Protein AF-A0A1G6S5Z5-F1 (afdb_monomer_lite)

Sequence (120 aa):
MEARAYAIGKVRRITFSSPKFFDAEGKPCATAPAPARITERYVRSFLRQAFPISQVAVMNYYGSFGECISDTVDVQFTDGRQVRLSFTADSGVGYLSPVRKDTGKEEEDVYFYHCEACKR

Organism: NCBI:txid187868

pLDDT: mean 84.61, std 12.1, range [48.59, 96.81]

Secondary structure (DSSP, 8-state):
-PPP------EEEEEES-SSEE-TTSPBPTT-PSPSS--HHHHHHHHHH-EEE-HHHHHHHS--SSS-EEPPEEEEETTS-EEEEEEBTTT-EEEEEEE-TTT-PBPS--EEEE-GGG--

Radius of gyration: 13.54 Å; chains: 1; bounding box: 34×33×37 Å

Structure (mmCIF, N/CA/C/O backbone):
data_AF-A0A1G6S5Z5-F1
#
_entry.id   AF-A0A1G6S5Z5-F1
#
loop_
_atom_site.group_PDB
_atom_site.id
_atom_site.type_symbol
_atom_site.label_atom_id
_atom_site.label_alt_id
_atom_site.label_comp_id
_atom_site.label_asym_id
_atom_site.label_entity_id
_atom_site.label_seq_id
_atom_site.pdbx_PDB_ins_code
_atom_site.Cartn_x
_atom_site.Cartn_y
_atom_site.Cartn_z
_atom_site.occupancy
_atom_site.B_iso_or_equiv
_atom_site.auth_seq_id
_atom_site.auth_comp_id
_atom_site.auth_asym_id
_atom_site.auth_atom_id
_atom_site.pdbx_PDB_model_n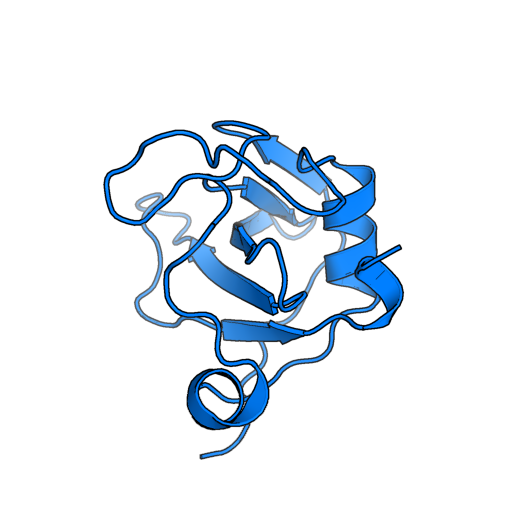um
ATOM 1 N N . MET A 1 1 ? 7.883 -19.976 -2.147 1.00 60.59 1 MET A N 1
ATOM 2 C CA . MET A 1 1 ? 7.100 -19.328 -1.075 1.00 60.59 1 MET A CA 1
ATOM 3 C C . MET A 1 1 ? 5.846 -18.755 -1.710 1.00 60.59 1 MET A C 1
ATOM 5 O O . MET A 1 1 ? 5.972 -18.031 -2.694 1.00 60.59 1 MET A O 1
ATOM 9 N N . GLU A 1 2 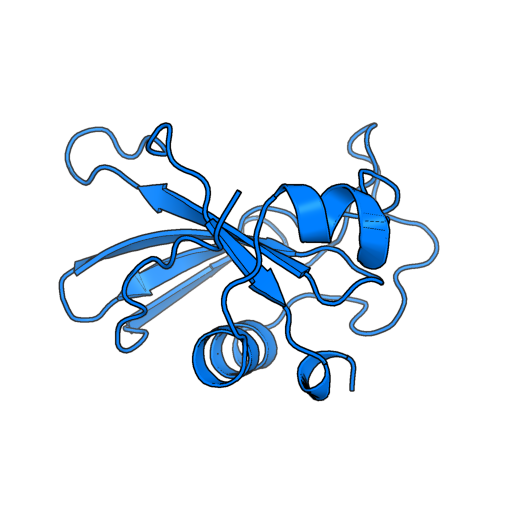? 4.670 -19.160 -1.239 1.00 77.00 2 GLU A N 1
ATOM 10 C CA . GLU A 1 2 ? 3.382 -18.753 -1.820 1.00 77.00 2 GLU A CA 1
ATOM 11 C C . GLU A 1 2 ? 3.040 -17.294 -1.484 1.00 77.00 2 GLU A C 1
ATOM 13 O O . GLU A 1 2 ? 3.561 -16.724 -0.522 1.00 77.00 2 GLU A O 1
ATOM 18 N N . ALA A 1 3 ? 2.192 -16.668 -2.304 1.00 83.06 3 ALA A N 1
ATOM 19 C CA . ALA A 1 3 ? 1.698 -15.321 -2.044 1.00 83.06 3 ALA A CA 1
ATOM 20 C C . ALA A 1 3 ? 0.700 -15.346 -0.876 1.00 83.06 3 ALA A C 1
ATOM 22 O O . ALA A 1 3 ? -0.289 -16.076 -0.916 1.00 83.06 3 ALA A O 1
ATOM 23 N N . ARG A 1 4 ? 0.944 -14.531 0.154 1.00 90.19 4 ARG A N 1
ATOM 24 C CA . ARG A 1 4 ? -0.016 -14.289 1.240 1.00 90.19 4 ARG A CA 1
ATOM 25 C C . ARG A 1 4 ? -0.850 -13.058 0.905 1.00 90.19 4 ARG A C 1
ATOM 27 O O . ARG A 1 4 ? -0.334 -12.091 0.350 1.00 90.19 4 ARG A O 1
ATOM 34 N N . ALA A 1 5 ? -2.125 -13.082 1.279 1.00 90.00 5 ALA A N 1
ATOM 35 C CA . ALA A 1 5 ? -3.044 -11.975 1.058 1.00 90.00 5 ALA A CA 1
ATOM 36 C C . ALA A 1 5 ? -3.651 -11.499 2.377 1.00 90.00 5 ALA A C 1
ATOM 38 O O . ALA A 1 5 ? -4.059 -12.293 3.223 1.00 90.00 5 ALA A O 1
ATOM 39 N N . TYR A 1 6 ? -3.747 -10.184 2.509 1.00 92.06 6 TYR A N 1
ATOM 40 C CA . TYR A 1 6 ? -4.531 -9.514 3.533 1.00 92.06 6 TYR A CA 1
ATOM 41 C C . TYR A 1 6 ? -5.923 -9.221 2.975 1.00 92.06 6 TYR A C 1
ATOM 43 O O . TYR A 1 6 ? -6.059 -8.723 1.860 1.00 92.06 6 TYR A O 1
ATOM 51 N N . ALA A 1 7 ? -6.978 -9.489 3.741 1.00 91.88 7 ALA A N 1
ATOM 52 C CA . ALA A 1 7 ? -8.338 -9.247 3.269 1.00 91.88 7 ALA A CA 1
ATOM 53 C C . ALA A 1 7 ? -8.593 -7.741 3.054 1.00 91.88 7 ALA A C 1
ATOM 55 O O . ALA A 1 7 ? -8.783 -6.997 4.021 1.00 91.88 7 ALA A O 1
ATOM 56 N N . ILE A 1 8 ? -8.627 -7.281 1.802 1.00 92.56 8 ILE A N 1
ATOM 57 C CA . ILE A 1 8 ? -8.896 -5.876 1.469 1.00 92.56 8 ILE A CA 1
ATOM 58 C C . ILE A 1 8 ? -10.383 -5.576 1.689 1.00 92.56 8 ILE A C 1
ATOM 60 O O . ILE A 1 8 ? -11.259 -6.206 1.100 1.00 92.56 8 ILE A O 1
ATOM 64 N N . GLY A 1 9 ? -10.669 -4.614 2.567 1.00 91.25 9 GLY A N 1
ATOM 65 C CA . GLY A 1 9 ? -12.029 -4.173 2.866 1.00 91.25 9 GLY A CA 1
ATOM 66 C C . GLY A 1 9 ? -12.492 -3.005 1.995 1.00 91.25 9 GLY A C 1
ATOM 67 O O . GLY A 1 9 ? -11.741 -2.417 1.215 1.00 91.25 9 GLY A O 1
ATOM 68 N N . LYS A 1 10 ? -13.748 -2.590 2.185 1.00 94.88 10 LYS A N 1
ATOM 69 C CA . LYS A 1 10 ? -14.250 -1.343 1.596 1.00 94.88 10 LYS A CA 1
ATOM 70 C C . LYS A 1 10 ? -13.545 -0.153 2.250 1.00 94.88 10 LYS A C 1
ATOM 72 O O . LYS A 1 10 ? -13.538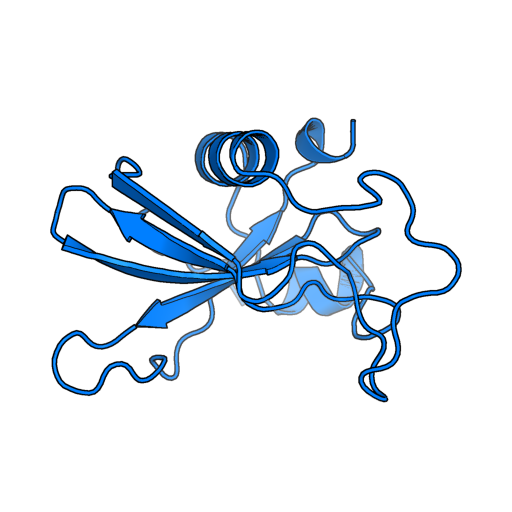 -0.018 3.471 1.00 94.88 10 LYS A O 1
ATOM 77 N N . VAL A 1 11 ? -12.966 0.726 1.437 1.00 96.69 11 VAL A N 1
ATOM 78 C CA . VAL A 1 11 ? -12.219 1.898 1.917 1.00 96.69 11 VAL A CA 1
ATOM 79 C C . VAL A 1 11 ? -13.167 2.960 2.472 1.00 96.69 11 VAL A C 1
ATOM 81 O O . VAL A 1 11 ? -14.000 3.496 1.734 1.00 96.69 11 VAL A O 1
ATOM 84 N N . ARG A 1 12 ? -12.985 3.310 3.750 1.00 96.62 12 ARG A N 1
ATOM 85 C CA . ARG A 1 12 ? -13.672 4.414 4.432 1.00 96.62 12 ARG A CA 1
ATOM 86 C C . ARG A 1 12 ? -12.918 5.729 4.255 1.00 96.62 12 ARG A C 1
ATOM 88 O O . ARG A 1 12 ? -13.525 6.717 3.854 1.00 96.62 12 ARG A O 1
ATOM 95 N N . ARG A 1 13 ? -11.615 5.740 4.543 1.00 96.56 13 ARG A N 1
ATOM 96 C CA . ARG A 1 13 ? -10.775 6.947 4.532 1.00 96.56 13 ARG A CA 1
ATOM 97 C C . ARG A 1 13 ? -9.372 6.626 4.030 1.00 96.56 13 ARG A C 1
ATOM 99 O O . ARG A 1 13 ? -8.874 5.533 4.285 1.00 96.56 13 ARG A O 1
ATOM 106 N N . ILE A 1 14 ? -8.766 7.587 3.340 1.00 96.75 14 ILE A N 1
ATOM 107 C CA . ILE A 1 14 ? -7.367 7.563 2.911 1.00 96.75 14 ILE A CA 1
ATOM 108 C C . ILE A 1 14 ? -6.718 8.850 3.423 1.00 96.75 14 ILE A C 1
ATOM 110 O O . ILE A 1 14 ? -7.315 9.919 3.304 1.00 96.75 14 ILE A O 1
ATOM 114 N N . THR A 1 15 ? -5.531 8.743 4.006 1.00 95.06 15 THR A N 1
ATOM 115 C CA . THR A 1 15 ? -4.734 9.881 4.469 1.00 95.06 15 THR A CA 1
ATOM 116 C C . THR A 1 15 ? -3.314 9.727 3.939 1.00 95.06 15 THR A C 1
ATOM 118 O O . THR A 1 15 ? -2.773 8.625 3.928 1.00 95.06 15 THR A O 1
ATOM 121 N N . PHE A 1 16 ? -2.716 10.830 3.497 1.00 90.12 16 PHE A N 1
ATOM 122 C CA . PHE A 1 16 ? -1.357 10.855 2.960 1.00 90.12 16 PHE A CA 1
ATOM 123 C C . PHE A 1 16 ? -0.465 11.667 3.886 1.00 90.12 16 PHE A C 1
ATOM 125 O O . PHE A 1 16 ? -0.807 12.809 4.197 1.00 90.12 16 PHE A O 1
ATOM 132 N N . SER A 1 17 ? 0.687 11.115 4.254 1.00 84.56 17 SER A N 1
ATOM 133 C CA . SER A 1 17 ? 1.778 11.905 4.835 1.00 84.56 17 SER A CA 1
ATOM 134 C C . SER A 1 17 ? 2.390 12.827 3.774 1.00 84.56 17 SER A C 1
ATOM 136 O O . SER A 1 17 ? 2.595 14.019 4.000 1.00 84.56 17 SER A O 1
ATOM 138 N N . SER A 1 18 ? 2.567 12.302 2.559 1.00 85.00 18 SER A N 1
ATOM 139 C CA . SER A 1 18 ? 2.985 13.041 1.371 1.00 85.00 18 SER A CA 1
ATOM 140 C C . SER A 1 18 ? 2.515 12.303 0.113 1.00 85.00 18 SER A C 1
ATOM 142 O O . SER A 1 18 ? 2.512 11.074 0.086 1.00 85.00 18 SER A O 1
ATOM 144 N N . PRO A 1 19 ? 2.139 13.009 -0.966 1.00 82.81 19 PRO A N 1
ATOM 145 C CA . PRO A 1 19 ? 1.805 12.366 -2.232 1.00 82.81 19 PRO A CA 1
ATOM 146 C C . PRO A 1 19 ? 3.047 12.038 -3.081 1.00 82.81 19 PRO A C 1
ATOM 148 O O . PRO A 1 19 ? 2.890 11.600 -4.216 1.00 82.81 19 PRO A O 1
ATOM 151 N N . LYS A 1 20 ? 4.265 12.329 -2.607 1.00 85.25 20 LYS A N 1
ATOM 152 C CA . LYS A 1 20 ? 5.511 12.217 -3.385 1.00 85.25 20 LYS A CA 1
ATOM 153 C C . LYS A 1 20 ? 6.191 10.858 -3.204 1.00 85.25 20 LYS A C 1
ATOM 155 O O . LYS A 1 20 ? 5.914 10.138 -2.248 1.00 85.25 20 LYS A O 1
ATOM 160 N N . PHE A 1 21 ? 7.117 10.578 -4.115 1.00 85.69 21 PHE A N 1
ATOM 161 C CA . PHE A 1 21 ? 8.060 9.471 -4.028 1.00 85.69 21 PHE A CA 1
ATOM 162 C C . PHE A 1 21 ? 9.425 9.966 -3.569 1.00 85.69 21 PHE A C 1
ATOM 164 O O . PHE A 1 21 ? 9.832 11.081 -3.911 1.00 85.69 21 PHE A O 1
ATOM 171 N N . PHE A 1 22 ? 10.104 9.120 -2.810 1.00 85.56 22 PHE A N 1
ATOM 172 C CA . PHE A 1 22 ? 11.392 9.375 -2.200 1.00 85.56 22 PHE A CA 1
ATOM 173 C C . PHE A 1 22 ? 12.346 8.221 -2.506 1.00 85.56 22 PHE A C 1
ATOM 175 O O . PHE A 1 22 ? 11.921 7.066 -2.592 1.00 85.56 22 PHE A O 1
ATOM 182 N N . ASP A 1 23 ? 13.619 8.550 -2.692 1.00 84.25 23 ASP A N 1
ATOM 183 C CA . ASP A 1 23 ? 14.691 7.568 -2.824 1.00 84.25 23 ASP A CA 1
ATOM 184 C C . ASP A 1 23 ? 15.098 6.995 -1.453 1.00 84.25 23 ASP A C 1
ATOM 186 O O . ASP A 1 23 ? 14.556 7.361 -0.404 1.00 84.25 23 ASP A O 1
ATOM 190 N N . ALA A 1 24 ? 16.074 6.086 -1.453 1.00 80.31 24 ALA A N 1
ATOM 191 C CA . ALA A 1 24 ? 16.605 5.480 -0.233 1.00 80.31 24 ALA A CA 1
ATOM 192 C C . ALA A 1 24 ? 17.251 6.491 0.744 1.00 80.31 24 ALA A C 1
ATOM 194 O O . ALA A 1 24 ? 17.400 6.183 1.925 1.00 80.31 24 ALA A O 1
ATOM 195 N N . GLU A 1 25 ? 17.617 7.691 0.279 1.00 81.94 25 GLU A N 1
ATOM 196 C CA . GLU A 1 25 ? 18.179 8.777 1.094 1.00 81.94 25 GLU A CA 1
ATOM 197 C C . GLU A 1 25 ? 17.089 9.729 1.625 1.00 81.94 25 GLU A C 1
ATOM 199 O O . GLU A 1 25 ? 17.393 10.703 2.319 1.00 81.94 25 GLU A O 1
ATOM 204 N N . GLY A 1 26 ? 15.815 9.468 1.309 1.00 80.62 26 GLY A N 1
ATOM 205 C CA . GLY A 1 26 ? 14.681 10.305 1.694 1.00 80.62 26 GLY A CA 1
ATOM 206 C C . GLY A 1 26 ? 14.560 11.588 0.870 1.00 80.62 26 GLY A C 1
ATOM 207 O O . GLY A 1 26 ? 13.827 12.504 1.257 1.00 80.62 26 GLY A O 1
ATOM 208 N N . LYS A 1 27 ? 15.262 11.694 -0.262 1.00 83.50 27 LYS A N 1
ATOM 209 C CA . LYS A 1 27 ? 15.142 12.839 -1.168 1.00 83.50 27 LYS A CA 1
ATOM 210 C C . LYS A 1 27 ? 13.997 12.596 -2.147 1.00 83.50 27 LYS A C 1
ATOM 212 O O . LYS A 1 27 ? 13.790 11.466 -2.583 1.00 83.50 27 LYS A O 1
ATOM 217 N N . PRO A 1 28 ? 13.229 13.637 -2.520 1.00 81.69 28 PRO A N 1
ATOM 218 C CA . PRO A 1 28 ? 12.210 13.495 -3.548 1.00 81.69 28 PRO A CA 1
ATOM 219 C C . PRO A 1 28 ? 12.824 12.995 -4.854 1.00 81.69 28 PRO A C 1
ATOM 221 O O . PRO A 1 28 ? 13.804 13.562 -5.337 1.00 81.69 28 PRO A O 1
ATOM 224 N N . CYS A 1 29 ? 12.204 11.988 -5.452 1.00 79.25 29 CYS A N 1
ATOM 225 C CA . CYS A 1 29 ? 12.660 11.442 -6.719 1.00 79.25 29 CYS A CA 1
ATOM 226 C C . CYS A 1 29 ? 12.647 12.489 -7.840 1.00 79.25 29 CYS A C 1
ATOM 228 O O . CYS A 1 29 ? 11.611 13.097 -8.122 1.00 79.25 29 CYS A O 1
ATOM 230 N N . ALA A 1 30 ? 13.794 12.679 -8.502 1.00 62.56 30 ALA A N 1
ATOM 231 C CA . ALA A 1 30 ? 13.979 13.672 -9.567 1.00 62.56 30 ALA A CA 1
ATOM 232 C C . ALA A 1 30 ? 13.178 13.352 -10.843 1.00 62.56 30 ALA A C 1
ATOM 234 O O . ALA A 1 30 ? 12.870 14.241 -11.636 1.00 62.56 30 ALA A O 1
ATOM 235 N N . THR A 1 31 ? 12.830 12.082 -11.038 1.00 56.38 31 THR A N 1
ATOM 236 C CA . THR A 1 31 ? 12.141 11.578 -12.226 1.00 56.38 31 THR A CA 1
ATOM 237 C C . THR A 1 31 ? 11.105 10.564 -11.768 1.00 56.38 31 THR A C 1
ATOM 239 O O . THR A 1 31 ? 11.301 9.374 -11.929 1.00 56.38 31 THR A O 1
ATOM 242 N N . ALA A 1 32 ? 10.025 10.998 -11.114 1.00 52.94 32 ALA A N 1
ATOM 243 C CA . ALA A 1 32 ? 8.930 10.070 -10.837 1.00 52.94 32 ALA A CA 1
ATOM 244 C C . ALA A 1 32 ? 8.242 9.731 -12.174 1.00 52.94 32 ALA A C 1
ATOM 246 O O . ALA A 1 32 ? 7.638 10.640 -12.762 1.00 52.94 32 ALA A O 1
ATOM 247 N N . PRO A 1 33 ? 8.310 8.491 -12.701 1.00 55.34 33 PRO A N 1
ATOM 248 C CA . PRO A 1 33 ? 7.417 8.118 -13.784 1.00 55.34 33 PRO A CA 1
ATOM 249 C C . PRO A 1 33 ? 5.974 8.133 -13.278 1.00 55.34 33 PRO A C 1
ATOM 251 O O . PRO A 1 33 ? 5.689 8.175 -12.079 1.00 55.34 33 PRO A O 1
ATOM 254 N N . ALA A 1 34 ? 5.037 8.219 -14.217 1.00 55.03 34 ALA A N 1
ATOM 255 C CA . ALA A 1 34 ? 3.634 8.387 -13.887 1.00 55.03 34 ALA A CA 1
ATOM 256 C C . ALA A 1 34 ? 3.107 7.213 -13.025 1.00 55.03 34 ALA A C 1
ATOM 258 O O . ALA A 1 34 ? 3.334 6.058 -13.379 1.00 55.03 34 ALA A O 1
ATOM 259 N N . PRO A 1 35 ? 2.349 7.498 -11.949 1.00 55.28 35 PRO A N 1
ATOM 260 C CA . PRO A 1 35 ? 1.915 8.828 -11.538 1.00 55.28 35 PRO A CA 1
ATOM 261 C C . PRO A 1 35 ? 3.000 9.569 -10.738 1.00 55.28 35 PRO A C 1
ATOM 263 O O . PRO A 1 35 ? 3.452 9.099 -9.703 1.00 55.28 35 PRO A O 1
ATOM 266 N N . ALA A 1 36 ? 3.321 10.809 -11.131 1.00 61.09 36 ALA A N 1
ATOM 267 C CA . ALA A 1 36 ? 4.285 11.655 -10.411 1.00 61.09 36 ALA A CA 1
ATOM 268 C C . ALA A 1 36 ? 3.872 11.966 -8.952 1.00 61.09 36 ALA A C 1
ATOM 270 O O . ALA A 1 36 ? 4.647 12.543 -8.185 1.00 61.09 36 ALA A O 1
ATOM 271 N N . ARG A 1 37 ? 2.618 11.649 -8.589 1.00 74.81 37 ARG A N 1
ATOM 272 C CA . ARG A 1 37 ? 2.027 11.807 -7.259 1.00 74.81 37 ARG A CA 1
ATOM 273 C C . ARG A 1 37 ? 0.990 10.722 -6.978 1.00 74.81 37 ARG A C 1
ATOM 275 O O . ARG A 1 37 ? 0.149 10.436 -7.830 1.00 74.81 37 ARG A O 1
ATOM 282 N N . ILE A 1 38 ? 0.960 10.209 -5.754 1.00 85.00 38 ILE A N 1
ATOM 283 C CA . ILE A 1 38 ? -0.117 9.340 -5.281 1.00 85.00 38 ILE A CA 1
ATOM 284 C C . ILE A 1 38 ? -1.389 10.167 -5.041 1.00 85.00 38 ILE A C 1
ATOM 286 O O . ILE A 1 38 ? -1.353 11.256 -4.469 1.00 85.00 38 ILE A O 1
ATOM 290 N N . THR A 1 39 ? -2.533 9.634 -5.474 1.00 88.81 39 THR A N 1
ATOM 291 C CA . THR A 1 39 ? -3.861 10.234 -5.271 1.00 88.81 39 THR A CA 1
ATOM 292 C C . THR A 1 39 ? -4.817 9.231 -4.634 1.00 88.81 39 THR A C 1
ATOM 294 O O . THR A 1 39 ? -4.631 8.020 -4.758 1.00 88.81 39 THR A O 1
ATOM 297 N N . GLU A 1 40 ? -5.907 9.703 -4.023 1.00 92.31 40 GLU A N 1
ATOM 298 C CA . GLU A 1 40 ? -6.956 8.805 -3.511 1.00 92.31 40 GLU A CA 1
ATOM 299 C C . GLU A 1 40 ? -7.526 7.890 -4.593 1.00 92.31 40 GLU A C 1
ATOM 301 O O . GLU A 1 40 ? -7.783 6.712 -4.344 1.00 92.31 40 GLU A O 1
ATOM 306 N N . ARG A 1 41 ? -7.711 8.420 -5.808 1.00 90.12 41 ARG A N 1
ATOM 307 C CA . ARG A 1 41 ? -8.213 7.644 -6.945 1.00 90.12 41 ARG A CA 1
ATOM 308 C C . ARG A 1 41 ? -7.270 6.492 -7.275 1.00 90.12 41 ARG A C 1
ATOM 310 O O . ARG A 1 41 ? -7.751 5.379 -7.485 1.00 90.12 41 ARG A O 1
ATOM 317 N N . TYR A 1 42 ? -5.963 6.750 -7.291 1.00 89.25 42 TYR A N 1
ATOM 318 C CA . TYR A 1 42 ? -4.956 5.718 -7.513 1.00 89.25 42 TYR A CA 1
ATOM 319 C C . TYR A 1 42 ? -5.028 4.637 -6.430 1.00 89.25 42 TYR A C 1
ATOM 321 O O . TYR A 1 42 ? -5.195 3.468 -6.757 1.00 89.25 42 TYR A O 1
ATOM 329 N N . VAL A 1 43 ? -5.032 5.019 -5.149 1.00 92.88 43 VAL A N 1
ATOM 330 C CA . VAL A 1 43 ? -5.088 4.070 -4.020 1.00 92.88 43 VAL A CA 1
ATOM 331 C C . VAL A 1 43 ? -6.349 3.204 -4.068 1.00 92.88 43 VAL A C 1
ATOM 333 O O . VAL A 1 43 ? -6.276 1.988 -3.909 1.00 92.88 43 VAL A O 1
ATOM 336 N N . ARG A 1 44 ? -7.520 3.799 -4.340 1.00 94.12 44 ARG A N 1
ATOM 337 C CA . ARG A 1 44 ? -8.779 3.045 -4.488 1.00 94.12 44 ARG A CA 1
ATOM 338 C C . ARG A 1 44 ? -8.743 2.103 -5.688 1.00 94.12 44 ARG A C 1
ATOM 340 O O . ARG A 1 44 ? -9.242 0.986 -5.593 1.00 94.12 44 ARG A O 1
ATOM 347 N N . SER A 1 45 ? -8.187 2.558 -6.811 1.00 91.94 45 SER A N 1
ATOM 348 C CA . SER A 1 45 ? -8.026 1.741 -8.016 1.00 91.94 45 SER A CA 1
ATOM 349 C C . SER A 1 45 ? -7.114 0.547 -7.747 1.00 91.94 45 SER A C 1
ATOM 351 O O . SER A 1 45 ? -7.488 -0.580 -8.065 1.00 91.94 45 SER A O 1
ATOM 353 N N . PHE A 1 46 ? -5.982 0.795 -7.088 1.00 92.75 46 PHE A N 1
ATOM 354 C CA . PHE A 1 46 ? -5.014 -0.211 -6.684 1.00 92.75 46 PHE A CA 1
ATOM 355 C C . PHE A 1 46 ? -5.646 -1.254 -5.770 1.00 92.75 46 PHE A C 1
ATOM 357 O O . PHE A 1 46 ? -5.683 -2.421 -6.128 1.00 92.75 46 PHE A O 1
ATOM 364 N N . LEU A 1 47 ? -6.253 -0.850 -4.653 1.00 94.56 47 LEU A N 1
ATOM 365 C CA . LEU A 1 47 ? -6.880 -1.788 -3.714 1.00 94.56 47 LEU A CA 1
ATOM 366 C C . LEU A 1 47 ? -8.008 -2.627 -4.334 1.00 94.56 47 LEU A C 1
ATOM 368 O O . LEU A 1 47 ? -8.326 -3.696 -3.825 1.00 94.56 47 LEU A O 1
ATOM 372 N N . ARG A 1 48 ? -8.626 -2.152 -5.420 1.00 93.25 48 ARG A N 1
ATOM 373 C CA . ARG A 1 48 ? -9.675 -2.885 -6.139 1.00 93.25 48 ARG A CA 1
ATOM 374 C C . ARG A 1 48 ? -9.125 -3.859 -7.183 1.00 93.25 48 ARG A C 1
ATOM 376 O O . ARG A 1 48 ? -9.773 -4.862 -7.451 1.00 93.25 48 ARG A O 1
ATOM 383 N N . GLN A 1 49 ? -8.019 -3.512 -7.838 1.00 92.62 49 GLN A N 1
ATOM 384 C CA . GLN A 1 49 ? -7.530 -4.208 -9.037 1.00 92.62 49 GLN A CA 1
ATOM 385 C C . GLN A 1 49 ? -6.241 -4.994 -8.803 1.00 92.62 49 GLN A C 1
ATOM 387 O O . GLN A 1 49 ? -5.900 -5.847 -9.617 1.00 92.62 49 GLN A O 1
ATOM 392 N N . ALA A 1 50 ? -5.514 -4.695 -7.730 1.00 93.06 50 ALA A N 1
ATOM 393 C CA . ALA A 1 50 ? -4.264 -5.358 -7.428 1.00 93.06 50 ALA A CA 1
ATOM 394 C C . ALA A 1 50 ? -4.500 -6.801 -6.975 1.00 93.06 50 ALA A C 1
ATOM 396 O O . ALA A 1 50 ? -5.491 -7.114 -6.313 1.00 93.06 50 ALA A O 1
ATOM 397 N N . PHE A 1 51 ? -3.547 -7.666 -7.294 1.00 92.69 51 PHE A N 1
ATOM 398 C CA . PHE A 1 51 ? -3.538 -9.060 -6.873 1.00 92.69 51 PHE A CA 1
ATOM 399 C C . PHE A 1 51 ? -2.325 -9.335 -5.974 1.00 92.69 51 PHE A C 1
ATOM 401 O O . PHE A 1 51 ? -1.289 -8.679 -6.128 1.00 92.69 51 PHE A O 1
ATOM 408 N N . PRO A 1 52 ? -2.446 -10.260 -5.005 1.00 94.62 52 PRO A N 1
ATOM 409 C CA . PRO A 1 52 ? -1.356 -10.581 -4.095 1.00 94.62 52 PRO A CA 1
ATOM 410 C C . PRO A 1 52 ? -0.222 -11.285 -4.843 1.00 94.62 52 PRO A C 1
ATOM 412 O O . PRO A 1 52 ? -0.455 -12.157 -5.680 1.00 94.62 52 PRO A O 1
ATOM 415 N N . ILE A 1 53 ? 1.013 -10.936 -4.502 1.00 92.62 53 ILE A N 1
ATOM 416 C CA . ILE A 1 53 ? 2.231 -11.568 -5.013 1.00 92.62 53 ILE A CA 1
ATOM 417 C C . ILE A 1 53 ? 3.129 -11.989 -3.846 1.00 92.62 53 ILE A C 1
ATOM 419 O O . ILE A 1 53 ? 2.996 -11.497 -2.726 1.00 92.62 53 ILE A O 1
ATOM 423 N N . SER A 1 54 ? 4.038 -12.937 -4.075 1.00 90.75 54 SER A N 1
ATOM 424 C CA . SER A 1 54 ? 4.989 -13.354 -3.041 1.00 90.75 54 SER A CA 1
ATOM 425 C C . SER A 1 54 ? 6.171 -12.388 -2.957 1.00 90.75 54 SER A C 1
ATOM 427 O O . SER A 1 54 ? 6.543 -11.755 -3.945 1.00 90.75 54 SER A O 1
ATOM 429 N N . GLN A 1 55 ? 6.825 -12.326 -1.796 1.00 88.31 55 GLN A N 1
ATOM 430 C CA . GLN A 1 55 ? 8.068 -11.562 -1.633 1.00 88.31 55 GLN A CA 1
ATOM 431 C C . GLN A 1 55 ? 9.144 -11.996 -2.643 1.00 88.31 55 GLN A C 1
ATOM 433 O O . GLN A 1 55 ? 9.840 -11.164 -3.216 1.00 88.31 55 GLN A O 1
ATOM 438 N N . VAL A 1 56 ? 9.231 -13.302 -2.923 1.00 88.19 56 VAL A N 1
ATOM 439 C CA . VAL A 1 56 ? 10.133 -13.854 -3.945 1.00 88.19 56 VAL A CA 1
ATOM 440 C C . VAL A 1 56 ? 9.805 -13.292 -5.330 1.00 88.19 56 VAL A C 1
ATOM 442 O O . VAL A 1 56 ? 10.716 -12.967 -6.086 1.00 88.19 56 VAL A O 1
ATOM 445 N N . ALA A 1 57 ? 8.520 -13.134 -5.665 1.00 87.62 57 ALA A N 1
ATOM 446 C CA . ALA A 1 57 ? 8.125 -12.536 -6.933 1.00 87.62 57 ALA A CA 1
ATOM 447 C C . ALA A 1 57 ? 8.506 -11.050 -7.011 1.00 87.62 57 ALA A C 1
ATOM 449 O O . ALA A 1 57 ? 8.994 -10.605 -8.049 1.00 87.62 57 ALA A O 1
ATOM 450 N N . VAL A 1 58 ? 8.354 -10.302 -5.910 1.00 85.19 58 VAL A N 1
ATOM 451 C CA . VAL A 1 58 ? 8.831 -8.911 -5.818 1.00 85.19 58 VAL A CA 1
ATOM 452 C C . VAL A 1 58 ? 10.324 -8.832 -6.126 1.00 85.19 58 VAL A C 1
ATOM 454 O O . VAL A 1 58 ? 10.720 -8.052 -6.986 1.00 85.19 58 VAL A O 1
ATOM 457 N N . MET A 1 59 ? 11.136 -9.671 -5.476 1.00 83.62 59 MET A N 1
ATOM 458 C CA . MET A 1 59 ? 12.594 -9.669 -5.639 1.00 83.62 59 MET A CA 1
ATOM 459 C C . MET A 1 59 ? 13.047 -10.089 -7.043 1.00 83.62 59 MET A C 1
ATOM 461 O O . MET A 1 59 ? 13.972 -9.490 -7.578 1.00 83.62 59 MET A O 1
ATOM 465 N N . ASN A 1 60 ? 12.404 -11.096 -7.641 1.00 83.31 60 ASN A N 1
ATOM 466 C CA . ASN A 1 60 ? 12.891 -11.709 -8.882 1.00 83.31 60 ASN A CA 1
ATOM 467 C C . ASN A 1 60 ? 12.293 -11.122 -10.166 1.00 83.31 60 ASN A C 1
ATOM 469 O O . ASN A 1 60 ? 12.939 -11.185 -11.207 1.00 83.31 60 ASN A O 1
ATOM 473 N N . TYR A 1 61 ? 11.066 -10.594 -10.122 1.00 75.19 61 TYR A N 1
ATOM 474 C CA . TYR A 1 61 ? 10.340 -10.176 -11.332 1.00 75.19 61 TYR A CA 1
ATOM 475 C C . TYR A 1 61 ? 9.957 -8.702 -11.331 1.00 75.19 61 TYR A C 1
ATOM 477 O O . TYR A 1 61 ? 9.898 -8.087 -12.392 1.00 75.19 61 TYR A O 1
ATOM 485 N N . TYR A 1 62 ? 9.698 -8.134 -10.153 1.00 72.19 62 TYR A N 1
ATOM 486 C CA . TYR A 1 62 ? 9.262 -6.743 -10.036 1.00 72.19 62 TYR A CA 1
ATOM 487 C C . TYR A 1 62 ? 10.362 -5.796 -9.558 1.00 72.19 62 TYR A C 1
ATOM 489 O O . TYR A 1 62 ? 10.112 -4.596 -9.510 1.00 72.19 62 TYR A O 1
ATOM 497 N N . GLY A 1 63 ? 11.550 -6.330 -9.244 1.00 55.97 63 GLY A N 1
ATOM 498 C CA . GLY A 1 63 ? 12.871 -5.733 -9.475 1.00 55.97 63 GLY A CA 1
ATOM 499 C C . GLY A 1 63 ? 13.167 -4.336 -8.926 1.00 55.97 63 GLY A C 1
ATOM 500 O O . GLY A 1 63 ? 14.219 -3.800 -9.242 1.00 55.97 63 GLY A O 1
ATOM 501 N N . SER A 1 64 ? 12.297 -3.729 -8.124 1.00 54.47 64 SER A N 1
ATOM 502 C CA . SER A 1 64 ? 12.442 -2.331 -7.702 1.00 54.47 64 SER A CA 1
ATOM 503 C C . SER A 1 64 ? 12.440 -2.227 -6.184 1.00 54.47 64 SER A C 1
ATOM 505 O O . SER A 1 64 ? 11.537 -1.650 -5.581 1.00 54.47 64 SER A O 1
ATOM 507 N N . PHE A 1 65 ? 13.467 -2.794 -5.553 1.00 53.25 65 PHE A N 1
ATOM 508 C CA . PHE A 1 65 ? 13.894 -2.285 -4.256 1.00 53.25 65 PHE A CA 1
ATOM 509 C C . PHE A 1 65 ? 14.684 -0.998 -4.508 1.00 53.25 65 PHE A C 1
ATOM 511 O O . PHE A 1 65 ? 15.834 -1.051 -4.926 1.00 53.25 65 PHE A O 1
ATOM 518 N N . GLY A 1 66 ? 14.068 0.151 -4.234 1.00 53.62 66 GLY A N 1
ATOM 519 C CA . GLY A 1 66 ? 14.835 1.292 -3.736 1.00 53.62 66 GLY A CA 1
ATOM 520 C C . GLY A 1 66 ? 15.153 2.455 -4.670 1.00 53.62 66 GLY A C 1
ATOM 521 O O . GLY A 1 66 ? 15.850 3.348 -4.206 1.00 53.62 66 GLY A O 1
ATOM 522 N N . GLU A 1 67 ? 14.647 2.532 -5.904 1.00 68.00 67 GLU A N 1
ATOM 523 C CA . GLU A 1 67 ? 14.854 3.779 -6.664 1.00 68.00 67 GLU A CA 1
ATOM 524 C C . GLU A 1 67 ? 13.870 4.867 -6.214 1.00 68.00 67 GLU A C 1
ATOM 526 O O . GLU A 1 67 ? 14.302 5.959 -5.858 1.00 68.00 67 GLU A O 1
ATOM 531 N N . CYS A 1 68 ? 12.571 4.549 -6.108 1.00 81.25 68 CYS A N 1
ATOM 532 C CA . CYS A 1 68 ? 11.537 5.504 -5.693 1.00 81.25 68 CYS A CA 1
ATOM 533 C C . CYS A 1 68 ? 10.332 4.835 -5.022 1.00 81.25 68 CYS A C 1
ATOM 535 O O . CYS A 1 68 ? 9.576 4.101 -5.669 1.00 81.25 68 CYS A O 1
ATOM 537 N N . ILE A 1 69 ? 10.106 5.133 -3.740 1.00 86.38 69 ILE A N 1
ATOM 538 C CA . ILE A 1 69 ? 8.972 4.629 -2.954 1.00 86.38 69 ILE A CA 1
ATOM 539 C C . ILE A 1 69 ? 8.135 5.806 -2.452 1.00 86.38 69 ILE A C 1
ATOM 541 O O . ILE A 1 69 ? 8.670 6.844 -2.067 1.00 86.38 69 ILE A O 1
ATOM 545 N N . SER A 1 70 ? 6.809 5.687 -2.490 1.00 87.50 70 SER A N 1
ATOM 546 C CA . SER A 1 70 ? 5.933 6.716 -1.935 1.00 87.50 70 SER A CA 1
ATOM 547 C C . SER A 1 70 ? 6.122 6.836 -0.427 1.00 87.50 70 SER A C 1
ATOM 549 O O . SER A 1 70 ? 6.423 5.856 0.252 1.00 87.50 70 SER A O 1
ATOM 551 N N . ASP A 1 71 ? 5.827 8.010 0.122 1.00 87.56 71 ASP A N 1
ATOM 552 C CA . ASP A 1 71 ? 5.545 8.076 1.555 1.00 87.56 71 ASP A CA 1
ATOM 553 C C . ASP A 1 71 ? 4.336 7.190 1.904 1.00 87.56 71 ASP A C 1
ATOM 555 O O . ASP A 1 71 ? 3.571 6.739 1.037 1.00 87.56 71 ASP A O 1
ATOM 559 N N . THR A 1 72 ? 4.174 6.945 3.194 1.00 89.06 72 THR A N 1
ATOM 560 C CA . THR A 1 72 ? 3.135 6.087 3.732 1.00 89.06 72 THR A CA 1
ATOM 561 C C . THR A 1 72 ? 1.751 6.685 3.486 1.00 89.06 72 THR A C 1
ATOM 563 O O . THR A 1 72 ? 1.488 7.869 3.726 1.00 89.06 72 THR A O 1
ATOM 566 N N . VAL A 1 73 ? 0.839 5.827 3.044 1.00 93.69 73 VAL A N 1
ATOM 567 C CA . VAL A 1 73 ? -0.582 6.108 2.882 1.00 93.69 73 VAL A CA 1
ATOM 568 C C . VAL A 1 73 ? -1.365 5.300 3.904 1.00 93.69 73 VAL A C 1
ATOM 570 O O . VAL A 1 73 ? -1.444 4.075 3.817 1.00 93.69 73 VAL A O 1
ATOM 573 N N . ASP A 1 74 ? -1.994 5.982 4.853 1.00 95.50 74 ASP A N 1
ATOM 574 C CA . ASP A 1 74 ? -2.892 5.348 5.809 1.00 95.50 74 ASP A CA 1
ATOM 575 C C . ASP A 1 74 ? -4.262 5.118 5.168 1.00 95.50 74 ASP A C 1
ATOM 577 O O . ASP A 1 74 ? -4.928 6.050 4.703 1.00 95.50 74 ASP A O 1
ATOM 581 N N . VAL A 1 75 ? -4.724 3.871 5.187 1.00 96.69 75 VAL A N 1
ATOM 582 C CA . VAL A 1 75 ? -6.052 3.485 4.713 1.00 96.69 75 VAL A CA 1
ATOM 583 C C . VAL A 1 75 ? -6.846 2.882 5.856 1.00 96.69 75 VAL A C 1
ATOM 585 O O . VAL A 1 75 ? -6.458 1.881 6.453 1.00 96.69 75 VAL A O 1
ATOM 588 N N . GLN A 1 76 ? -8.009 3.470 6.120 1.00 96.81 76 GLN A N 1
ATOM 589 C CA . GLN A 1 76 ? -8.990 2.921 7.043 1.00 96.81 76 GLN A CA 1
ATOM 590 C C . GLN A 1 76 ? -10.115 2.247 6.259 1.00 96.81 76 GLN A C 1
ATOM 592 O O . GLN A 1 76 ? -10.756 2.867 5.401 1.00 96.81 76 GLN A O 1
ATOM 597 N N . PHE A 1 77 ? -10.397 0.993 6.590 1.00 96.81 77 PHE A N 1
ATOM 598 C CA . PHE A 1 77 ? -11.528 0.244 6.058 1.00 96.81 77 PHE A CA 1
ATOM 599 C C . PHE A 1 77 ? -12.807 0.486 6.873 1.00 96.81 77 PHE A C 1
ATOM 601 O O . PHE A 1 77 ? -12.778 0.961 8.010 1.00 96.81 77 PHE A O 1
ATOM 608 N N . THR A 1 78 ? -13.969 0.179 6.293 1.00 96.62 78 THR A N 1
ATOM 609 C CA . THR A 1 78 ? -15.277 0.371 6.948 1.00 96.62 78 THR A CA 1
ATOM 610 C C . THR A 1 78 ? -15.495 -0.534 8.159 1.00 96.62 78 THR A C 1
ATOM 612 O O . THR A 1 78 ? -16.257 -0.167 9.044 1.00 96.62 78 THR A O 1
ATOM 615 N N . ASP A 1 79 ? -14.805 -1.674 8.229 1.00 94.56 79 ASP A N 1
ATOM 616 C CA . ASP A 1 79 ? -14.763 -2.568 9.401 1.00 94.56 79 ASP A CA 1
ATOM 617 C C . ASP A 1 79 ? -13.816 -2.058 10.516 1.00 94.56 79 ASP A C 1
ATOM 619 O O . ASP A 1 79 ? -13.590 -2.700 11.547 1.00 94.56 79 ASP A O 1
ATOM 623 N N . GLY A 1 80 ? -13.236 -0.875 10.308 1.00 93.44 80 GLY A N 1
ATOM 624 C CA . GLY A 1 80 ? -12.338 -0.202 11.227 1.00 93.44 80 GLY A CA 1
ATOM 625 C C . GLY A 1 80 ? -10.897 -0.700 11.179 1.00 93.44 80 GLY A C 1
ATOM 626 O O . GLY A 1 80 ? -10.079 -0.104 11.873 1.00 93.44 80 GLY A O 1
ATOM 627 N N . ARG A 1 81 ? -10.557 -1.751 10.418 1.00 94.94 81 ARG A N 1
ATOM 628 C CA . ARG A 1 81 ? -9.154 -2.152 10.218 1.00 94.94 81 ARG A CA 1
ATOM 629 C C . ARG A 1 81 ? -8.392 -1.025 9.522 1.00 94.94 81 ARG A C 1
ATOM 631 O O . ARG A 1 81 ? -8.955 -0.308 8.691 1.00 94.94 81 ARG A O 1
ATOM 638 N N . GLN A 1 82 ? -7.124 -0.871 9.877 1.00 95.56 82 GLN A N 1
ATOM 639 C CA . GLN A 1 82 ? -6.232 0.116 9.284 1.00 95.56 82 GLN A CA 1
ATOM 640 C C . GLN A 1 82 ? -5.027 -0.596 8.687 1.00 95.56 82 GLN A C 1
ATOM 642 O O . GLN A 1 82 ? -4.539 -1.580 9.242 1.00 95.56 82 GLN A O 1
ATOM 647 N N . VAL A 1 83 ? -4.579 -0.100 7.544 1.00 95.94 83 VAL A N 1
ATOM 648 C CA . VAL A 1 83 ? -3.354 -0.541 6.888 1.00 95.94 83 VAL A CA 1
ATOM 649 C C . VAL A 1 83 ? -2.560 0.678 6.457 1.00 95.94 83 VAL A C 1
ATOM 651 O O . VAL A 1 83 ? -3.129 1.741 6.194 1.00 95.94 83 VAL A O 1
ATOM 654 N N . ARG A 1 84 ? -1.254 0.501 6.354 1.00 95.38 84 ARG A N 1
ATOM 655 C CA . ARG A 1 84 ? -0.341 1.437 5.720 1.00 95.38 84 ARG A CA 1
ATOM 656 C C . ARG A 1 84 ? 0.107 0.876 4.393 1.00 95.38 84 ARG A C 1
ATOM 658 O O . ARG A 1 84 ? 0.416 -0.309 4.288 1.00 95.38 84 ARG A O 1
ATOM 665 N N . LEU A 1 85 ? 0.071 1.734 3.386 1.00 93.44 85 LEU A N 1
ATOM 666 C CA . LEU A 1 85 ? 0.451 1.415 2.026 1.00 93.44 85 LEU A CA 1
ATOM 667 C C . LEU A 1 85 ? 1.623 2.277 1.595 1.00 93.44 85 LEU A C 1
ATOM 669 O O . LEU A 1 85 ? 1.573 3.493 1.752 1.00 93.44 85 LEU A O 1
ATOM 673 N N . SER A 1 86 ? 2.598 1.655 0.952 1.00 90.75 86 SER A N 1
ATOM 674 C CA . SER A 1 86 ? 3.630 2.358 0.193 1.00 90.75 86 SER A CA 1
ATOM 675 C C . SER A 1 86 ? 3.696 1.768 -1.205 1.00 90.75 86 SER A C 1
ATOM 677 O O . SER A 1 86 ? 3.440 0.580 -1.393 1.00 90.75 86 SER A O 1
ATOM 679 N N . PHE A 1 87 ? 4.018 2.587 -2.197 1.00 89.12 87 PHE A N 1
ATOM 680 C CA . PHE A 1 87 ? 4.020 2.184 -3.600 1.00 89.12 87 PHE A CA 1
ATOM 681 C C . PHE A 1 87 ? 5.399 2.369 -4.205 1.00 89.12 87 PHE A C 1
ATOM 683 O O . PHE A 1 87 ? 6.053 3.378 -3.952 1.00 89.12 87 PHE A O 1
ATOM 690 N N . THR A 1 88 ? 5.813 1.434 -5.048 1.00 86.00 88 THR A N 1
ATOM 691 C CA . THR A 1 88 ? 6.932 1.657 -5.962 1.00 86.00 88 THR A CA 1
ATOM 692 C C . THR A 1 88 ? 6.463 2.517 -7.1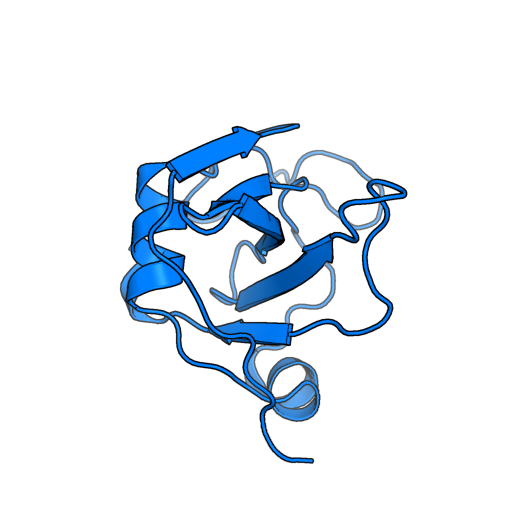33 1.00 86.00 88 THR A C 1
ATOM 694 O O . THR A 1 88 ? 5.347 2.339 -7.630 1.00 86.00 88 THR A O 1
ATOM 697 N N . ALA A 1 89 ? 7.298 3.451 -7.585 1.00 79.06 89 ALA A N 1
ATOM 698 C CA . ALA A 1 89 ? 6.944 4.316 -8.712 1.00 79.06 89 ALA A CA 1
ATOM 699 C C . ALA A 1 89 ? 6.809 3.531 -10.036 1.00 79.06 89 ALA A C 1
ATOM 701 O O . ALA A 1 89 ? 5.872 3.761 -10.799 1.00 79.06 89 ALA A O 1
ATOM 702 N N . ASP A 1 90 ? 7.681 2.544 -10.273 1.00 74.69 90 ASP A N 1
ATOM 703 C CA . ASP A 1 90 ? 7.892 2.012 -11.634 1.00 74.69 90 ASP A CA 1
ATOM 704 C C . ASP A 1 90 ? 7.330 0.597 -11.806 1.00 74.69 90 ASP A C 1
ATOM 706 O O . ASP A 1 90 ? 6.866 0.175 -12.877 1.00 74.69 90 ASP A O 1
ATOM 710 N N . SER A 1 91 ? 7.347 -0.177 -10.722 1.00 75.88 91 SER A N 1
ATOM 711 C CA . SER A 1 91 ? 6.974 -1.583 -10.782 1.00 75.88 91 SER A CA 1
ATOM 712 C C . SER A 1 91 ? 5.487 -1.816 -10.552 1.00 75.88 91 SER A C 1
ATOM 714 O O . SER A 1 91 ? 5.020 -2.905 -10.863 1.00 75.88 91 SER A O 1
ATOM 716 N N . GLY A 1 92 ? 4.705 -0.808 -10.141 1.00 83.12 92 GLY A N 1
ATOM 717 C CA . GLY A 1 92 ? 3.273 -0.969 -9.846 1.00 83.12 92 GLY A CA 1
ATOM 718 C C . GLY A 1 92 ? 3.027 -1.919 -8.673 1.00 83.12 92 GLY A C 1
ATOM 719 O O . GLY A 1 92 ? 1.993 -2.589 -8.623 1.00 83.12 92 GLY A O 1
ATOM 720 N N . VAL A 1 93 ? 4.009 -2.023 -7.774 1.00 89.25 93 VAL A N 1
ATOM 721 C CA . VAL A 1 93 ? 3.958 -2.831 -6.559 1.00 89.25 93 VAL A CA 1
ATOM 722 C C . VAL A 1 93 ? 3.534 -1.943 -5.396 1.00 89.25 93 VAL A C 1
ATOM 724 O O . VAL A 1 93 ? 3.962 -0.796 -5.274 1.00 89.25 93 VAL A O 1
ATOM 727 N N . GLY A 1 94 ? 2.674 -2.484 -4.541 1.00 91.38 94 GLY A N 1
ATOM 728 C CA . GLY A 1 94 ? 2.269 -1.884 -3.280 1.00 91.38 94 GLY A CA 1
ATOM 729 C C . GLY A 1 94 ? 2.620 -2.802 -2.117 1.00 91.38 94 GLY A C 1
ATOM 730 O O . GLY A 1 94 ? 2.348 -4.004 -2.162 1.00 9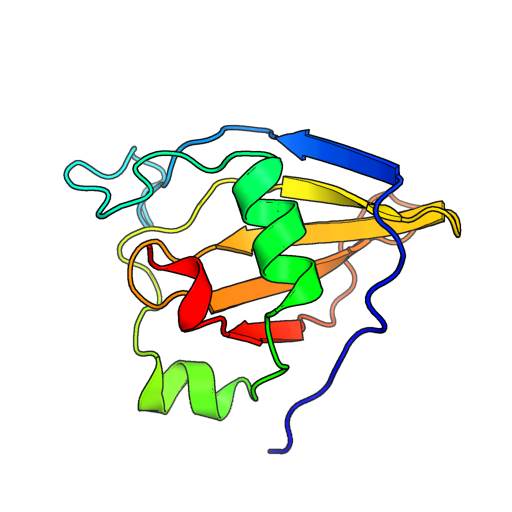1.38 94 GLY A O 1
ATOM 731 N N . TYR A 1 95 ? 3.199 -2.218 -1.078 1.00 92.50 95 TYR A N 1
ATOM 732 C CA . TYR A 1 95 ? 3.469 -2.850 0.206 1.00 92.50 95 TYR A CA 1
ATOM 733 C C . TYR A 1 95 ? 2.334 -2.491 1.149 1.00 92.50 95 TYR A C 1
ATOM 735 O O . TYR A 1 95 ? 2.014 -1.314 1.278 1.00 92.50 95 TYR A O 1
ATOM 743 N N . LEU A 1 96 ? 1.719 -3.484 1.780 1.00 95.06 96 LEU A N 1
ATOM 744 C CA . LEU A 1 96 ? 0.634 -3.308 2.733 1.00 95.06 96 LEU A CA 1
ATOM 745 C C . LEU A 1 96 ? 1.061 -3.870 4.085 1.00 95.06 96 LEU A C 1
ATOM 747 O O . LEU A 1 96 ? 1.238 -5.080 4.215 1.00 95.06 96 LEU A O 1
ATOM 751 N N . SER A 1 97 ? 1.132 -3.002 5.087 1.00 95.44 97 SER A N 1
ATOM 752 C CA . SER A 1 97 ? 1.353 -3.371 6.487 1.00 95.44 97 SER A CA 1
ATOM 753 C C . SER A 1 97 ? 0.061 -3.136 7.276 1.00 95.44 97 SER A C 1
ATOM 755 O O . SER A 1 97 ? -0.421 -1.998 7.325 1.00 95.44 97 SER A O 1
ATOM 757 N N . PRO A 1 98 ? -0.559 -4.157 7.890 1.00 95.06 98 PRO A N 1
ATOM 758 C CA . PRO A 1 98 ? -1.655 -3.941 8.826 1.00 95.06 98 PRO A CA 1
ATOM 759 C C . PRO A 1 98 ? -1.196 -3.108 10.018 1.00 95.06 98 PRO A C 1
ATOM 761 O O . PRO A 1 98 ? -0.049 -3.194 10.442 1.00 95.06 98 PRO A O 1
ATOM 764 N N . VAL A 1 99 ? -2.092 -2.292 10.564 1.00 93.94 99 VAL A N 1
ATOM 765 C CA . VAL A 1 99 ? -1.812 -1.462 11.737 1.00 93.94 99 VAL A CA 1
ATOM 766 C C . VAL A 1 99 ? -2.608 -1.990 12.920 1.00 93.94 99 VAL A C 1
ATOM 768 O O . VAL A 1 99 ? -3.840 -2.092 12.866 1.00 93.94 99 VAL A O 1
ATOM 771 N N . ARG A 1 100 ? -1.912 -2.275 14.021 1.00 90.44 100 ARG A N 1
ATOM 772 C CA . ARG A 1 100 ? -2.548 -2.676 15.273 1.00 90.44 100 ARG A CA 1
ATOM 773 C C . ARG A 1 100 ? -3.342 -1.511 15.857 1.00 90.44 100 ARG A C 1
ATOM 775 O O . ARG A 1 100 ? -2.793 -0.445 16.132 1.00 90.44 100 ARG A O 1
ATOM 782 N N . LYS A 1 101 ? -4.638 -1.725 16.101 1.00 82.31 101 LYS A N 1
ATOM 783 C CA . LYS A 1 101 ? -5.558 -0.685 16.607 1.00 82.31 101 LYS A CA 1
ATOM 784 C C . LYS A 1 101 ? -5.177 -0.121 17.980 1.00 82.31 101 LYS A C 1
ATOM 786 O O . LYS A 1 101 ? -5.506 1.023 18.263 1.00 82.31 101 LYS A O 1
ATOM 791 N N . ASP A 1 102 ? -4.548 -0.925 18.831 1.00 84.25 102 ASP A N 1
ATOM 792 C CA . ASP A 1 102 ? -4.203 -0.579 20.216 1.00 84.25 102 ASP A CA 1
ATOM 793 C C . ASP A 1 102 ? -2.975 0.336 20.318 1.00 84.25 102 ASP A C 1
ATOM 795 O O . ASP A 1 102 ? -2.928 1.228 21.160 1.00 84.25 102 ASP A O 1
ATOM 799 N N . THR A 1 103 ? -1.986 0.120 19.454 1.00 85.31 103 THR A N 1
ATOM 800 C CA . THR A 1 103 ? -0.684 0.800 19.501 1.00 85.31 103 THR A CA 1
ATOM 801 C C . THR A 1 103 ? -0.463 1.767 18.342 1.00 85.31 103 THR A C 1
ATOM 803 O O . THR A 1 103 ? 0.449 2.588 18.409 1.00 85.31 103 THR A O 1
ATOM 806 N N . GLY A 1 104 ? -1.247 1.659 17.264 1.00 85.00 104 GLY A N 1
ATOM 807 C CA . GLY A 1 104 ? -1.031 2.405 16.022 1.00 85.00 104 GLY A CA 1
ATOM 808 C C . GLY A 1 104 ? 0.250 2.008 15.279 1.00 85.00 104 GLY A C 1
ATOM 809 O O . GLY A 1 104 ? 0.663 2.713 14.358 1.00 85.00 104 GLY A O 1
ATOM 810 N N . LYS A 1 105 ? 0.897 0.908 15.686 1.00 87.19 105 LYS A N 1
ATOM 811 C CA . LYS A 1 105 ? 2.115 0.384 15.062 1.00 87.19 105 LYS A CA 1
ATOM 812 C C . LYS A 1 105 ? 1.772 -0.612 13.962 1.00 87.19 105 LYS A C 1
ATOM 814 O O . LYS A 1 105 ? 0.764 -1.312 14.046 1.00 87.19 105 LYS A O 1
ATOM 819 N N . GLU A 1 106 ? 2.630 -0.669 12.952 1.00 87.25 106 GLU A N 1
ATOM 820 C CA . GLU A 1 106 ? 2.575 -1.714 11.933 1.00 87.25 106 GLU A CA 1
ATOM 821 C C . GLU A 1 106 ? 2.796 -3.088 12.569 1.00 87.25 106 GLU A C 1
ATOM 823 O O . GLU A 1 106 ? 3.588 -3.241 13.503 1.00 87.25 106 GLU A O 1
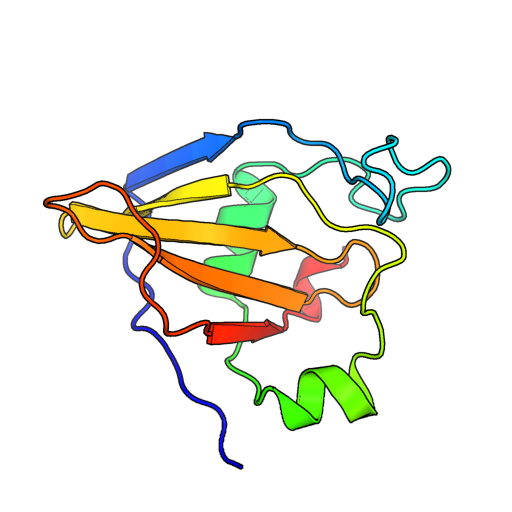ATOM 828 N N . GLU A 1 107 ? 2.041 -4.070 12.094 1.00 87.81 107 GLU A N 1
ATOM 829 C CA . GLU A 1 107 ? 2.282 -5.479 12.376 1.00 87.81 107 GLU A CA 1
ATOM 830 C C . GLU A 1 107 ? 3.545 -5.950 11.646 1.00 87.81 107 GLU A C 1
ATOM 832 O O . GLU A 1 107 ? 3.960 -5.358 10.653 1.00 87.81 107 GLU A O 1
ATOM 837 N N . GLU A 1 108 ? 4.164 -7.026 12.138 1.00 83.06 108 GLU A N 1
ATOM 838 C CA . GLU A 1 108 ? 5.380 -7.585 11.527 1.00 83.06 108 GLU A CA 1
ATOM 839 C C . GLU A 1 108 ? 5.127 -8.150 10.120 1.00 83.06 108 GLU A C 1
ATOM 841 O O . GLU A 1 108 ? 6.037 -8.209 9.294 1.00 83.06 108 GLU A O 1
ATOM 846 N N . ASP A 1 109 ? 3.887 -8.557 9.835 1.00 86.50 109 ASP A N 1
ATOM 847 C CA . ASP A 1 109 ? 3.497 -9.073 8.529 1.00 86.50 109 ASP A CA 1
ATOM 848 C C . ASP A 1 109 ? 3.367 -7.937 7.496 1.00 86.50 109 ASP A C 1
ATOM 850 O O . ASP A 1 109 ? 2.541 -7.033 7.634 1.00 86.50 109 ASP A O 1
ATOM 854 N N . VAL A 1 110 ? 4.107 -8.060 6.390 1.00 90.38 110 VAL A N 1
ATOM 855 C CA . VAL A 1 110 ? 3.964 -7.219 5.193 1.00 90.38 110 VAL A CA 1
ATOM 856 C C . VAL A 1 110 ? 3.409 -8.053 4.043 1.00 90.38 110 VAL A C 1
ATOM 858 O O . VAL A 1 110 ? 3.869 -9.163 3.766 1.00 90.38 110 VAL A O 1
ATOM 861 N N . TYR A 1 111 ? 2.421 -7.501 3.346 1.00 94.38 111 TYR A N 1
ATOM 862 C CA . TYR A 1 111 ? 1.754 -8.121 2.207 1.00 94.38 111 TYR A CA 1
ATOM 863 C C . TYR A 1 111 ? 2.094 -7.362 0.928 1.00 94.38 111 TYR A C 1
ATOM 865 O O . TYR A 1 111 ? 2.096 -6.132 0.906 1.00 94.38 111 TYR A O 1
ATOM 873 N N . PHE A 1 112 ? 2.346 -8.093 -0.154 1.00 93.44 112 PHE A N 1
ATOM 874 C CA . PHE A 1 112 ? 2.779 -7.514 -1.421 1.00 93.44 112 PHE A CA 1
ATOM 875 C C . PHE A 1 112 ? 1.687 -7.668 -2.466 1.00 93.44 112 PHE A C 1
ATOM 877 O O . PHE A 1 112 ? 1.117 -8.746 -2.635 1.00 93.44 112 PHE A O 1
ATOM 884 N N . TYR A 1 113 ? 1.422 -6.589 -3.189 1.00 93.56 113 TYR A N 1
ATOM 885 C CA . TYR A 1 113 ? 0.411 -6.547 -4.231 1.00 93.56 113 TYR A CA 1
ATOM 886 C C . TYR A 1 113 ? 0.984 -5.944 -5.497 1.00 93.56 113 TYR A C 1
ATOM 888 O O . TYR A 1 113 ? 1.816 -5.042 -5.434 1.00 93.56 113 TYR A O 1
ATOM 896 N N . HIS A 1 114 ? 0.497 -6.398 -6.642 1.00 91.81 114 HIS A N 1
ATOM 897 C CA . HIS A 1 114 ? 0.848 -5.832 -7.934 1.00 91.81 114 HIS A CA 1
ATOM 898 C C . HIS A 1 114 ? -0.403 -5.437 -8.711 1.00 91.81 114 HIS A C 1
ATOM 900 O O . HIS A 1 114 ? -1.415 -6.136 -8.666 1.00 91.81 114 HIS A O 1
ATOM 906 N N . CYS A 1 115 ? -0.334 -4.314 -9.426 1.00 89.25 115 CYS A N 1
ATOM 907 C CA . CYS A 1 115 ? -1.405 -3.862 -10.305 1.00 89.25 115 CYS A CA 1
ATOM 908 C C . CYS A 1 115 ? -0.855 -3.377 -11.651 1.00 89.25 115 CYS A C 1
ATOM 910 O O . CYS A 1 115 ? -0.415 -2.233 -11.781 1.00 89.25 115 CYS A O 1
ATOM 912 N N . GLU A 1 116 ? -0.960 -4.215 -12.683 1.00 80.88 116 GLU A N 1
ATOM 913 C CA . GLU A 1 116 ? -0.578 -3.850 -14.056 1.00 80.88 116 GLU A CA 1
ATOM 914 C C . GLU A 1 116 ? -1.438 -2.704 -14.607 1.00 80.88 116 GLU A C 1
ATOM 916 O O . GLU A 1 116 ? -0.929 -1.755 -15.202 1.00 80.88 116 GLU A O 1
ATOM 921 N N . ALA A 1 117 ? -2.749 -2.752 -14.349 1.00 77.94 117 ALA A N 1
ATOM 922 C CA . ALA A 1 117 ? -3.714 -1.770 -14.842 1.00 77.94 117 ALA A CA 1
ATOM 923 C C . ALA A 1 117 ? -3.621 -0.399 -14.146 1.00 77.94 117 ALA A C 1
ATOM 925 O O . ALA A 1 117 ? -4.225 0.565 -14.613 1.00 77.94 117 ALA A O 1
ATOM 926 N N . CYS A 1 118 ? -2.885 -0.297 -13.035 1.00 73.81 118 CYS A N 1
ATOM 927 C CA . CYS A 1 118 ? -2.755 0.937 -12.260 1.00 73.81 118 CYS A CA 1
ATOM 928 C C . CYS A 1 118 ? -1.606 1.833 -12.737 1.00 73.81 118 CYS A C 1
ATOM 930 O O . CYS A 1 118 ? -1.512 2.968 -12.284 1.00 73.81 118 CYS A O 1
ATOM 932 N N . LYS A 1 119 ? -0.755 1.355 -13.655 1.00 57.91 119 LYS A N 1
ATOM 933 C CA . LYS A 1 119 ? 0.383 2.108 -14.213 1.00 57.91 119 LYS A CA 1
ATOM 934 C C . LYS A 1 119 ? -0.013 3.177 -15.253 1.00 57.91 119 LYS A C 1
ATOM 936 O O . LYS A 1 119 ? 0.865 3.720 -15.918 1.00 57.91 119 LYS A O 1
ATOM 941 N N . ARG A 1 120 ? -1.312 3.425 -15.465 1.00 48.59 120 ARG A N 1
ATOM 942 C CA . ARG A 1 120 ? -1.856 4.311 -16.510 1.00 48.59 120 ARG A CA 1
ATOM 943 C C . ARG A 1 120 ? -2.763 5.390 -15.936 1.00 48.59 120 ARG A C 1
ATOM 945 O O . ARG A 1 120 ? -3.619 5.053 -15.087 1.00 48.59 120 ARG A O 1
#

Foldseek 3Di:
DFFDDDDQAAWDDKDAPFQFKAFPVRHTQPDQQPPRGDDPVLVNCCSVAKDWDDPVCCVPPLPDDTNIKGGWMWTAHPVRWIWIWMADRPSQKIKIFTADPVPRDTDPDITIIHHPPSSD